Protein AF-A0A359KEI1-F1 (afdb_monomer_lite)

Secondary structure (DSSP, 8-state):
----S---HHHHHTTTTTPBEEEEEEEEE--S-TTHHHH--SS----EEEEEEEETTS-EEEEEEEEETTEEEEEETTT----TT--SEEEEE-S-GGGGTT-BEEEEEEEE-TT-TT----EEEEEETTEEEEEEE-BTTSSSBSSEEEEEESS--TTGGG-EEEEEE-----

Structure (mmCIF, N/CA/C/O backbone):
data_AF-A0A359KEI1-F1
#
_entry.id   AF-A0A359KEI1-F1
#
loop_
_atom_site.group_PDB
_atom_site.id
_atom_site.type_symbol
_atom_site.label_atom_id
_atom_site.label_alt_id
_atom_site.label_comp_id
_atom_site.label_asym_id
_atom_site.label_entity_id
_atom_site.label_seq_id
_atom_site.pdbx_PDB_ins_code
_atom_site.Cartn_x
_atom_site.Cartn_y
_atom_site.Cartn_z
_atom_site.occupancy
_atom_site.B_iso_or_equiv
_atom_site.auth_seq_id
_atom_site.auth_comp_id
_atom_site.auth_asym_id
_atom_site.auth_atom_id
_atom_site.pdbx_PDB_model_num
ATOM 1 N N . MET A 1 1 ? 28.651 -9.018 10.260 1.00 28.67 1 MET A N 1
ATOM 2 C CA . MET A 1 1 ? 28.115 -7.774 9.680 1.00 28.67 1 MET A CA 1
ATOM 3 C C . MET A 1 1 ? 27.041 -8.216 8.712 1.00 28.67 1 MET A C 1
ATOM 5 O O . MET A 1 1 ? 27.379 -8.732 7.661 1.00 28.67 1 MET A O 1
ATOM 9 N N . LEU A 1 2 ? 25.789 -8.202 9.156 1.00 33.31 2 LEU A N 1
ATOM 10 C CA . LEU A 1 2 ? 24.625 -8.620 8.381 1.00 33.31 2 LEU A CA 1
ATOM 11 C C . LEU A 1 2 ? 23.623 -7.481 8.505 1.00 33.31 2 LEU A C 1
ATOM 13 O O . LEU A 1 2 ? 23.079 -7.289 9.586 1.00 33.31 2 LEU A O 1
ATOM 17 N N . SER A 1 3 ? 23.471 -6.718 7.433 1.00 35.59 3 SER A N 1
ATOM 18 C CA . SER A 1 3 ? 22.252 -5.992 7.085 1.00 35.59 3 SER A CA 1
ATOM 19 C C . SER A 1 3 ? 22.520 -5.365 5.718 1.00 35.59 3 SER A C 1
ATOM 21 O O . SER A 1 3 ? 22.855 -4.184 5.619 1.00 35.59 3 SER A O 1
ATOM 23 N N . ASP A 1 4 ? 22.458 -6.183 4.663 1.00 44.03 4 ASP A N 1
ATOM 24 C CA . ASP A 1 4 ? 22.065 -5.643 3.358 1.00 44.03 4 ASP A CA 1
ATOM 25 C C . ASP A 1 4 ? 20.780 -4.849 3.600 1.00 44.03 4 ASP A C 1
ATOM 27 O O . ASP A 1 4 ? 19.900 -5.343 4.304 1.00 44.03 4 ASP A O 1
ATOM 31 N N . GLY A 1 5 ? 20.733 -3.602 3.131 1.00 54.00 5 GLY A N 1
ATOM 32 C CA . GLY A 1 5 ? 19.746 -2.575 3.481 1.00 54.00 5 GLY A CA 1
ATOM 33 C C . GLY A 1 5 ? 18.305 -2.863 3.050 1.00 54.00 5 GLY A C 1
ATOM 34 O O . GLY A 1 5 ? 17.695 -2.048 2.368 1.00 54.00 5 GLY A O 1
ATOM 35 N N . MET A 1 6 ? 17.754 -4.009 3.442 1.00 64.81 6 MET A 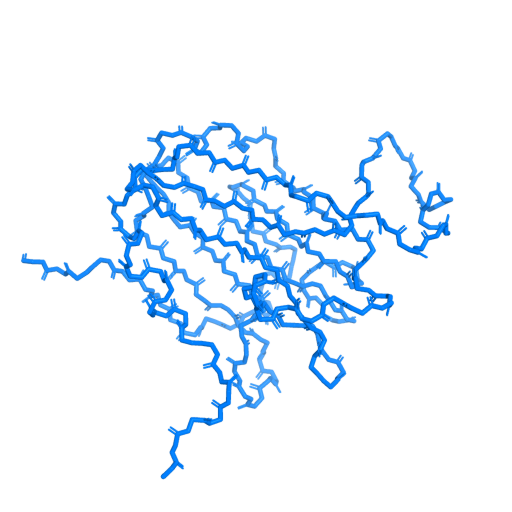N 1
ATOM 36 C CA . MET A 1 6 ? 16.334 -4.304 3.379 1.00 64.81 6 MET A CA 1
ATOM 37 C C . MET A 1 6 ? 15.636 -3.634 4.556 1.00 64.81 6 MET A C 1
ATOM 39 O O . MET A 1 6 ? 15.938 -3.907 5.717 1.00 64.81 6 MET A O 1
ATOM 43 N N . THR A 1 7 ? 14.674 -2.780 4.232 1.00 77.75 7 THR A N 1
ATOM 44 C CA . THR A 1 7 ? 13.710 -2.227 5.177 1.00 77.75 7 THR A CA 1
ATOM 45 C C . THR A 1 7 ? 13.032 -3.359 5.960 1.00 77.75 7 THR A C 1
ATOM 47 O O . THR A 1 7 ? 12.401 -4.237 5.364 1.00 77.75 7 THR A O 1
ATOM 50 N N . ASP A 1 8 ? 13.140 -3.344 7.292 1.00 86.88 8 ASP A N 1
ATOM 51 C CA . ASP A 1 8 ? 12.402 -4.276 8.148 1.00 86.88 8 ASP A CA 1
ATOM 52 C C . ASP A 1 8 ? 10.939 -3.824 8.258 1.00 86.88 8 ASP A C 1
ATOM 54 O O . ASP A 1 8 ? 10.534 -3.053 9.130 1.00 86.88 8 ASP A O 1
ATOM 58 N N . TRP A 1 9 ? 10.122 -4.325 7.335 1.00 88.69 9 TRP A N 1
ATOM 59 C CA . TRP A 1 9 ? 8.687 -4.059 7.306 1.00 88.69 9 TRP A CA 1
ATOM 60 C C . TRP A 1 9 ? 7.960 -4.552 8.557 1.00 88.69 9 TRP A C 1
ATOM 62 O O . TRP A 1 9 ? 6.949 -3.967 8.946 1.00 88.69 9 TRP A O 1
ATOM 72 N N . THR A 1 10 ? 8.470 -5.589 9.225 1.00 88.00 10 THR A N 1
ATOM 73 C CA . THR A 1 10 ? 7.871 -6.058 10.477 1.00 88.00 10 THR A CA 1
ATOM 74 C C . THR A 1 10 ? 8.061 -5.015 11.569 1.00 88.00 10 THR A C 1
ATOM 76 O O . THR A 1 10 ? 7.107 -4.705 12.281 1.00 88.00 10 THR A O 1
ATOM 79 N N . GLU A 1 11 ? 9.260 -4.442 11.688 1.00 89.19 11 GLU A N 1
ATOM 80 C CA . GLU A 1 11 ? 9.545 -3.379 12.657 1.00 89.19 11 GLU A CA 1
ATOM 81 C C . GLU A 1 11 ? 8.691 -2.127 12.404 1.00 89.19 11 GLU A C 1
ATOM 83 O O . GLU A 1 11 ? 8.153 -1.554 13.353 1.00 89.19 11 GLU A O 1
ATOM 88 N N . ILE A 1 12 ? 8.477 -1.761 11.134 1.00 88.50 12 ILE A N 1
ATOM 89 C CA . ILE A 1 12 ? 7.632 -0.620 10.740 1.00 88.50 12 ILE A CA 1
ATOM 90 C C . ILE A 1 12 ? 6.166 -0.821 11.137 1.00 88.50 12 ILE A C 1
ATOM 92 O O . ILE A 1 12 ? 5.538 0.100 11.664 1.00 88.50 12 ILE A O 1
ATOM 96 N N . TYR A 1 13 ? 5.595 -2.003 10.880 1.00 90.69 13 TYR A N 1
ATOM 97 C CA . TYR A 1 13 ? 4.164 -2.241 11.104 1.00 90.69 13 TYR A CA 1
ATOM 98 C C . TYR A 1 13 ? 3.818 -2.666 12.532 1.00 90.69 13 TYR A C 1
ATOM 100 O O . TYR A 1 13 ? 2.714 -2.383 13.000 1.00 90.69 13 TYR A O 1
ATOM 108 N N . ARG A 1 14 ? 4.746 -3.292 13.265 1.00 90.56 14 ARG A N 1
ATOM 109 C CA . ARG A 1 14 ? 4.524 -3.737 14.650 1.00 90.56 14 ARG A CA 1
ATOM 110 C C . ARG A 1 14 ? 3.896 -2.676 15.573 1.00 90.56 14 ARG A C 1
ATOM 112 O O . ARG A 1 14 ? 2.947 -3.035 16.270 1.00 90.56 14 ARG A O 1
ATOM 119 N N . PRO A 1 15 ? 4.348 -1.405 15.619 1.00 89.81 15 PRO A N 1
ATOM 120 C CA . PRO A 1 15 ? 3.766 -0.414 16.532 1.00 89.81 15 PRO A CA 1
ATOM 121 C C . PRO A 1 15 ? 2.317 -0.025 16.193 1.00 89.81 15 PRO A C 1
ATOM 123 O O . PRO A 1 15 ? 1.568 0.378 17.088 1.00 89.81 15 PRO A O 1
ATOM 126 N N . VAL A 1 16 ? 1.907 -0.168 14.929 1.00 90.50 16 VAL A N 1
ATOM 127 C CA . VAL A 1 16 ? 0.594 0.282 14.437 1.00 90.50 16 VAL A CA 1
ATOM 128 C C . VAL A 1 16 ? -0.423 -0.848 14.259 1.00 90.50 16 VAL A C 1
ATOM 130 O O . VAL A 1 16 ? -1.609 -0.583 14.063 1.00 90.50 16 VAL A O 1
ATOM 133 N N . LEU A 1 17 ? -0.000 -2.110 14.364 1.00 92.88 17 LEU A N 1
ATOM 134 C CA . LEU A 1 17 ? -0.912 -3.253 14.355 1.00 92.88 17 LEU A CA 1
ATOM 135 C C . LEU A 1 17 ? -1.859 -3.213 15.565 1.00 92.88 17 LEU A C 1
ATOM 137 O O . LEU A 1 17 ? -1.468 -2.939 16.702 1.00 92.88 17 LEU A O 1
ATOM 141 N N . GLY A 1 18 ? -3.142 -3.461 15.307 1.00 92.94 18 GLY A N 1
ATOM 142 C CA . GLY A 1 18 ? -4.220 -3.329 16.283 1.00 92.94 18 GLY A CA 1
ATOM 143 C C . GLY A 1 18 ? -4.600 -1.881 16.611 1.00 92.94 18 GLY A C 1
ATOM 144 O O . GLY A 1 18 ? -5.344 -1.659 17.569 1.00 92.94 18 GLY A O 1
ATOM 145 N N . LYS A 1 19 ? -4.100 -0.886 15.864 1.00 91.81 19 LYS A N 1
ATOM 146 C CA . LYS A 1 19 ? -4.467 0.526 16.042 1.00 91.81 19 LYS A CA 1
ATOM 147 C C . LYS A 1 19 ? -5.519 0.968 15.035 1.00 91.81 19 LYS A C 1
ATOM 149 O O . LYS A 1 19 ? -5.546 0.517 13.892 1.00 91.81 19 LYS A O 1
ATOM 154 N N . GLU A 1 20 ? -6.362 1.892 15.482 1.00 92.88 20 GLU A N 1
ATOM 155 C CA . GLU A 1 20 ? -7.364 2.547 14.648 1.00 92.88 20 GLU A CA 1
ATOM 156 C C . GLU A 1 20 ? -6.706 3.545 13.688 1.00 92.88 20 GLU A C 1
ATOM 158 O O . GLU A 1 20 ? -5.859 4.347 14.100 1.00 92.88 20 GLU A O 1
ATOM 163 N N . ILE A 1 21 ? -7.124 3.511 12.424 1.00 88.25 21 ILE A N 1
ATOM 164 C CA . ILE A 1 21 ? -6.764 4.484 11.395 1.00 88.25 21 ILE A CA 1
ATOM 165 C C . ILE A 1 21 ? -7.601 5.745 11.609 1.00 88.25 21 ILE A C 1
ATOM 167 O O . ILE A 1 21 ? -8.823 5.736 11.488 1.00 88.25 21 ILE A O 1
ATOM 171 N N . VAL A 1 22 ? -6.934 6.863 11.880 1.00 90.31 22 VAL A N 1
ATOM 172 C CA . VAL A 1 22 ? -7.571 8.160 12.180 1.00 90.31 22 VAL A CA 1
ATOM 173 C C . VAL A 1 22 ? -7.320 9.205 11.095 1.00 90.31 22 VAL A C 1
ATOM 175 O O . VAL A 1 22 ? -7.751 10.356 11.205 1.00 90.31 22 VAL A O 1
ATOM 178 N N . GLY A 1 23 ? -6.552 8.857 10.069 1.00 82.62 23 GLY A N 1
ATOM 179 C CA . GLY A 1 23 ? -6.316 9.717 8.923 1.00 82.62 23 GLY A CA 1
ATOM 180 C C . GLY A 1 23 ? -5.578 8.979 7.824 1.00 82.62 23 GLY A C 1
ATOM 181 O O . GLY A 1 23 ? -4.671 8.200 8.099 1.00 82.62 23 GLY A O 1
ATOM 182 N N . LEU A 1 24 ? -5.955 9.271 6.588 1.00 78.38 24 LEU A N 1
ATOM 183 C CA . LEU A 1 24 ? -5.258 8.824 5.398 1.00 78.38 24 LEU A CA 1
ATOM 184 C C . LEU A 1 24 ? -5.141 10.028 4.471 1.00 78.38 24 LEU A C 1
ATOM 186 O O . LEU A 1 24 ? -6.141 10.677 4.163 1.00 78.38 24 LEU A O 1
ATOM 190 N N . VAL A 1 25 ? -3.909 10.387 4.130 1.00 75.06 25 VAL A N 1
ATOM 191 C CA . VAL A 1 25 ? -3.605 11.589 3.356 1.00 75.06 25 VAL A CA 1
ATOM 192 C C . VAL A 1 25 ? -2.641 11.223 2.244 1.00 75.06 25 VAL A C 1
ATOM 194 O O . VAL A 1 25 ? -1.614 10.587 2.474 1.00 75.06 25 VAL A O 1
ATOM 197 N N . TRP A 1 26 ? -2.962 11.678 1.041 1.00 73.94 26 TRP A N 1
ATOM 198 C CA . TRP A 1 26 ? -2.039 11.667 -0.081 1.00 73.94 26 TRP A CA 1
ATOM 199 C C . TRP A 1 26 ? -1.179 12.914 0.001 1.00 73.94 26 TRP A C 1
ATOM 201 O O . TRP A 1 26 ? -1.718 14.019 0.084 1.00 73.94 26 TRP A O 1
ATOM 211 N N . MET A 1 27 ? 0.139 12.748 0.027 1.00 66.19 27 MET A N 1
ATOM 212 C CA . MET A 1 27 ? 1.055 13.879 0.120 1.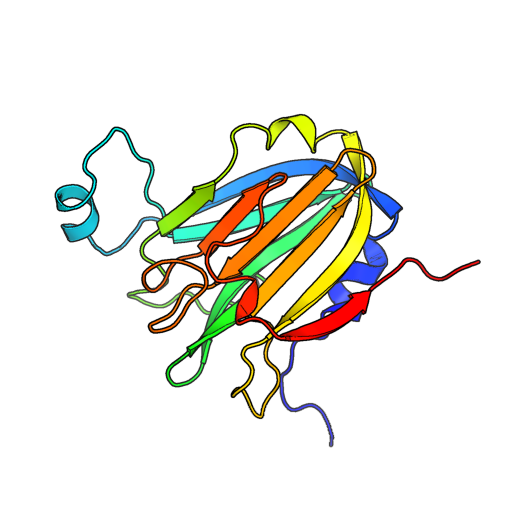00 66.19 27 MET A CA 1
ATOM 213 C C . MET A 1 27 ? 1.611 14.220 -1.263 1.00 66.19 27 MET A C 1
ATOM 215 O O . MET A 1 27 ? 2.619 13.627 -1.646 1.00 66.19 27 MET A O 1
ATOM 219 N N . PRO A 1 28 ? 0.979 15.144 -2.015 1.00 59.97 28 PRO A N 1
ATOM 220 C CA . PRO A 1 28 ? 1.462 15.536 -3.325 1.00 59.97 28 PRO A CA 1
ATOM 221 C C . PRO A 1 28 ? 2.786 16.291 -3.231 1.00 59.97 28 PRO A C 1
ATOM 223 O O . PRO A 1 28 ? 2.950 17.224 -2.444 1.00 59.97 28 PRO A O 1
ATOM 226 N N . ILE A 1 29 ? 3.695 15.918 -4.111 1.00 58.47 29 ILE A N 1
ATOM 227 C CA . ILE A 1 29 ? 4.880 16.642 -4.533 1.00 58.47 29 ILE A CA 1
ATOM 228 C C . ILE A 1 29 ? 4.635 17.029 -5.995 1.00 58.47 29 ILE A C 1
ATOM 230 O O . ILE A 1 29 ? 3.897 16.364 -6.726 1.00 58.47 29 ILE A O 1
ATOM 234 N N . THR A 1 30 ? 5.183 18.167 -6.407 1.00 53.62 30 THR A N 1
ATOM 235 C CA . THR A 1 30 ? 5.068 18.653 -7.782 1.00 53.62 30 THR A CA 1
ATOM 236 C C . THR A 1 30 ? 5.604 17.594 -8.749 1.00 53.62 30 THR A C 1
ATOM 238 O O . THR A 1 30 ? 6.793 17.296 -8.696 1.00 53.62 30 THR A O 1
ATOM 241 N N . ALA A 1 31 ? 4.743 17.061 -9.622 1.00 57.00 31 ALA A N 1
ATOM 242 C CA . ALA A 1 31 ? 5.161 16.184 -10.715 1.00 57.00 31 ALA A CA 1
ATOM 243 C C . ALA A 1 31 ? 6.117 16.942 -11.650 1.00 57.00 31 ALA A C 1
ATOM 245 O O . ALA A 1 31 ? 5.866 18.108 -11.982 1.00 57.00 31 ALA A O 1
ATOM 246 N N . ASP A 1 32 ? 7.211 16.309 -12.065 1.00 55.66 32 ASP A N 1
ATOM 247 C CA . ASP A 1 32 ? 8.232 16.912 -12.928 1.00 55.66 32 ASP A CA 1
ATOM 248 C C . ASP A 1 32 ? 8.116 16.502 -14.407 1.00 55.66 32 ASP A C 1
ATOM 250 O O . ASP A 1 32 ? 8.928 16.914 -15.240 1.00 55.66 32 ASP A O 1
ATOM 254 N N . THR A 1 33 ? 7.046 15.785 -14.748 1.00 57.97 33 THR A N 1
ATOM 255 C CA . THR A 1 33 ? 6.691 15.293 -16.085 1.00 57.97 33 THR A CA 1
ATOM 256 C C . THR A 1 33 ? 5.502 16.074 -16.673 1.00 57.97 33 THR A C 1
ATOM 258 O O . THR A 1 33 ? 4.344 15.654 -16.606 1.00 57.97 33 THR A O 1
ATOM 261 N N . PRO A 1 34 ? 5.738 17.247 -17.302 1.00 57.00 34 PRO A N 1
ATOM 262 C CA . PRO A 1 34 ? 4.674 18.077 -17.880 1.00 57.00 34 PRO A CA 1
ATOM 263 C C . PRO A 1 34 ? 3.889 17.387 -19.011 1.00 57.00 34 PRO A C 1
ATOM 265 O O . PRO A 1 34 ? 2.787 17.826 -19.343 1.00 57.00 34 PRO A O 1
ATOM 268 N N . GLN A 1 35 ? 4.428 16.319 -19.605 1.00 58.69 35 GLN A N 1
ATOM 269 C CA . GLN A 1 35 ? 3.779 15.518 -20.645 1.00 58.69 35 GLN A CA 1
ATOM 270 C C . GLN A 1 35 ? 2.583 14.712 -20.116 1.00 58.69 35 GLN A C 1
ATOM 272 O O . GLN A 1 35 ? 1.629 14.517 -20.872 1.00 58.69 35 GLN A O 1
ATOM 277 N N . LEU A 1 36 ? 2.552 14.360 -18.823 1.00 58.56 36 LEU A N 1
ATOM 278 C CA . LEU A 1 36 ? 1.421 13.653 -18.206 1.00 58.56 36 LEU A CA 1
ATOM 279 C C . LEU A 1 36 ? 0.105 14.403 -18.392 1.00 58.56 36 LEU A C 1
ATOM 281 O O . LEU A 1 36 ? -0.920 13.803 -18.699 1.00 58.56 36 LEU A O 1
ATOM 285 N N . ALA A 1 37 ? 0.130 15.735 -18.293 1.00 57.00 37 ALA A N 1
ATOM 286 C CA . ALA A 1 37 ? -1.060 16.560 -18.489 1.00 57.00 37 ALA A CA 1
ATOM 287 C C . ALA A 1 37 ? -1.708 16.367 -19.875 1.00 57.00 37 ALA A C 1
ATOM 289 O O . ALA A 1 37 ? -2.907 16.589 -20.019 1.00 57.00 37 ALA A O 1
ATOM 290 N N . SER A 1 38 ? -0.934 15.952 -20.885 1.00 54.53 38 SER A N 1
ATOM 291 C CA . SER A 1 38 ? -1.436 15.669 -22.236 1.00 54.53 38 SER A CA 1
ATOM 292 C C . SER A 1 38 ? -1.971 14.243 -22.424 1.00 54.53 38 SER A C 1
ATOM 294 O O . SER A 1 38 ? -2.697 13.993 -23.384 1.00 54.53 38 SER A O 1
ATOM 296 N N . GLU A 1 39 ? -1.656 13.328 -21.504 1.00 56.47 39 GLU A N 1
ATOM 297 C CA . GLU A 1 39 ? -2.051 11.912 -21.541 1.00 56.47 39 GLU A CA 1
ATOM 298 C C . GLU A 1 39 ? -3.315 11.628 -20.709 1.00 56.47 39 GLU A C 1
ATOM 300 O O . GLU A 1 39 ? -4.004 10.629 -20.926 1.00 56.47 39 GLU A O 1
ATOM 305 N N . LEU A 1 40 ? -3.671 12.530 -19.787 1.00 55.34 40 LEU A N 1
ATOM 306 C CA . LEU A 1 40 ? -4.863 12.416 -18.947 1.00 55.34 40 LEU A CA 1
ATOM 307 C C . LEU A 1 40 ? -6.143 12.650 -19.770 1.00 55.34 40 LEU A C 1
ATOM 309 O O . LEU A 1 40 ? -6.471 13.771 -20.155 1.00 55.34 40 LEU A O 1
ATOM 313 N N . GLN A 1 41 ? -6.903 11.581 -20.021 1.00 50.00 41 GLN A N 1
ATOM 314 C CA . GLN A 1 41 ? -8.134 11.629 -20.829 1.00 50.00 41 GLN A CA 1
ATOM 315 C C . GLN A 1 41 ? -9.401 12.033 -20.043 1.00 50.00 41 GLN A C 1
ATOM 317 O O . GLN A 1 41 ? -10.494 12.068 -20.609 1.00 50.00 41 GLN A O 1
ATOM 322 N N . MET A 1 42 ? -9.285 12.340 -18.746 1.00 45.91 42 MET A N 1
ATOM 323 C CA . MET A 1 42 ? -10.399 12.735 -17.872 1.00 45.91 42 MET A CA 1
ATOM 324 C C . MET A 1 42 ? -9.940 13.692 -16.762 1.00 45.91 42 MET A C 1
ATOM 326 O O . MET A 1 42 ? -8.753 13.989 -16.647 1.00 45.91 42 MET A O 1
ATOM 330 N N . ALA A 1 43 ? -10.884 14.221 -15.972 1.00 40.56 43 ALA A N 1
ATOM 331 C CA . ALA A 1 43 ? -10.568 15.039 -14.803 1.00 40.56 43 ALA A CA 1
ATOM 332 C C . ALA A 1 43 ? -9.802 14.188 -13.776 1.00 40.56 43 ALA A C 1
ATOM 334 O O . ALA A 1 43 ? -10.402 13.428 -13.021 1.00 40.56 43 ALA A O 1
ATOM 335 N N . SER A 1 44 ? -8.480 14.317 -13.790 1.00 49.25 44 SER A N 1
ATOM 336 C CA . SER A 1 44 ? -7.552 13.496 -13.017 1.00 49.25 44 SER A CA 1
ATOM 337 C C . SER A 1 44 ? -6.649 14.374 -12.155 1.00 49.25 44 SER A C 1
ATOM 339 O O . SER A 1 44 ? -6.331 15.506 -12.521 1.00 49.25 44 SER A O 1
ATOM 341 N N . TYR A 1 45 ? -6.206 13.836 -11.020 1.00 47.75 45 TYR A N 1
ATOM 342 C CA . TYR A 1 45 ? -5.158 14.430 -10.195 1.00 47.75 45 TYR A CA 1
ATOM 343 C C . TYR A 1 45 ? -3.874 13.618 -10.395 1.00 47.75 45 TYR A C 1
ATOM 345 O O . TYR A 1 45 ? -3.897 12.406 -10.217 1.00 47.75 45 TYR A O 1
ATOM 353 N N . SER A 1 46 ? -2.779 14.279 -10.782 1.00 52.78 46 SER A N 1
ATOM 354 C CA . SER A 1 46 ? -1.451 13.669 -10.933 1.00 52.78 46 SER A CA 1
ATOM 355 C C . SER A 1 46 ? -0.484 14.382 -10.007 1.00 52.78 46 SER A C 1
ATOM 357 O O . SER A 1 46 ? -0.366 15.608 -10.056 1.00 52.78 46 SER A O 1
ATOM 359 N N . PHE A 1 47 ? 0.164 13.623 -9.139 1.00 57.09 47 PHE A N 1
ATOM 360 C CA . PHE A 1 47 ? 1.200 14.107 -8.245 1.00 57.09 47 PHE A CA 1
ATOM 361 C C . PHE A 1 47 ? 2.098 12.933 -7.871 1.00 57.09 47 PHE A C 1
ATOM 363 O O . PHE A 1 47 ? 1.599 11.841 -7.597 1.00 57.09 47 PHE A O 1
ATOM 370 N N . SER A 1 48 ? 3.404 13.166 -7.826 1.00 60.84 48 SER A N 1
ATOM 371 C CA . SER A 1 48 ? 4.332 12.280 -7.127 1.00 60.84 48 SER A CA 1
ATOM 372 C C . SER A 1 48 ? 4.000 12.371 -5.641 1.00 60.84 48 SER A C 1
ATOM 374 O O . SER A 1 48 ? 3.655 13.450 -5.166 1.00 60.84 48 SER A O 1
ATOM 376 N N . GLY A 1 49 ? 4.055 11.302 -4.860 1.00 66.56 49 GLY A N 1
ATOM 377 C CA . GLY A 1 49 ? 3.742 11.474 -3.444 1.00 66.56 49 GLY A CA 1
ATOM 378 C C . GLY A 1 49 ? 3.633 10.211 -2.635 1.00 66.56 49 GLY A C 1
ATOM 379 O O . GLY A 1 49 ? 3.434 9.139 -3.173 1.00 66.56 49 GLY A O 1
ATOM 380 N N . ALA A 1 50 ? 3.720 10.347 -1.323 1.00 72.06 50 ALA A N 1
ATOM 381 C CA . ALA A 1 50 ? 3.644 9.216 -0.418 1.00 72.06 50 ALA A CA 1
ATOM 382 C C . ALA A 1 50 ? 2.217 9.019 0.132 1.00 72.06 50 ALA A C 1
ATOM 384 O O . ALA A 1 50 ? 1.442 9.975 0.276 1.00 72.06 50 ALA A O 1
ATOM 385 N N . ALA A 1 51 ? 1.880 7.775 0.465 1.00 78.81 51 ALA A N 1
ATOM 386 C CA . ALA A 1 51 ? 0.682 7.413 1.205 1.00 78.81 51 ALA A CA 1
ATOM 387 C C . ALA A 1 51 ? 0.945 7.559 2.709 1.00 78.81 51 ALA A C 1
ATOM 389 O O . ALA A 1 51 ? 1.671 6.764 3.311 1.00 78.81 51 ALA A O 1
ATOM 390 N N . PHE A 1 52 ? 0.343 8.575 3.327 1.00 82.19 52 PHE A N 1
ATOM 391 C CA . PHE A 1 52 ? 0.470 8.829 4.756 1.00 82.19 52 PHE A CA 1
ATOM 392 C C . PHE A 1 52 ? -0.732 8.256 5.509 1.00 82.19 52 PHE A C 1
ATOM 394 O O . PHE A 1 52 ? -1.855 8.750 5.379 1.00 82.19 52 PHE A O 1
ATOM 401 N N . VAL A 1 53 ? -0.493 7.235 6.331 1.00 82.38 53 VAL A N 1
ATOM 402 C CA . VAL A 1 53 ? -1.510 6.576 7.159 1.00 82.38 53 VAL A CA 1
ATOM 403 C C . VAL A 1 53 ? -1.244 6.901 8.623 1.00 82.38 53 VAL A C 1
ATOM 405 O O . VAL A 1 53 ? -0.203 6.540 9.166 1.00 82.38 53 VAL A O 1
ATOM 408 N N . ARG A 1 54 ? -2.187 7.589 9.270 1.00 90.06 54 ARG A N 1
ATOM 409 C CA . ARG A 1 54 ? -2.100 8.025 10.668 1.00 90.06 54 ARG A CA 1
ATOM 410 C C . ARG A 1 54 ? -2.946 7.140 11.568 1.00 90.06 54 ARG A C 1
ATOM 412 O O . ARG A 1 54 ? -4.123 6.905 11.284 1.00 90.06 54 ARG A O 1
ATOM 419 N N . PHE A 1 55 ? -2.384 6.768 12.710 1.00 87.56 55 PHE A N 1
ATOM 420 C CA . PHE A 1 55 ? -3.022 5.911 13.701 1.00 87.56 55 PHE A CA 1
ATOM 421 C C . PHE A 1 55 ? -3.331 6.667 14.998 1.00 87.56 55 PHE A C 1
ATOM 423 O O . PHE A 1 55 ? -2.722 7.693 15.316 1.00 87.56 55 PHE A O 1
ATOM 430 N N . ALA A 1 56 ? -4.305 6.171 15.765 1.00 83.06 56 ALA A N 1
ATOM 431 C CA . ALA A 1 56 ? -4.741 6.796 17.019 1.00 83.06 56 ALA A CA 1
ATOM 432 C C . ALA A 1 56 ? -3.621 6.921 18.074 1.00 83.06 56 ALA A C 1
ATOM 434 O O . ALA A 1 56 ? -3.707 7.768 18.962 1.00 83.06 56 ALA A O 1
ATOM 435 N N . SER A 1 57 ? -2.551 6.124 17.965 1.00 77.44 57 SER A N 1
ATOM 436 C CA . SER A 1 57 ? -1.360 6.203 18.824 1.00 77.44 57 SER A CA 1
ATOM 437 C C . SER A 1 57 ? -0.477 7.432 18.573 1.00 77.44 57 SER A C 1
ATOM 439 O O . SER A 1 57 ? 0.500 7.609 19.288 1.00 77.44 57 SER A O 1
ATOM 441 N N . GLN A 1 58 ? -0.836 8.294 17.613 1.00 67.62 58 GLN A N 1
ATOM 442 C CA . GLN A 1 58 ? -0.000 9.363 17.041 1.00 67.62 58 GLN A CA 1
ATOM 443 C C . GLN A 1 58 ? 1.138 8.867 16.140 1.00 67.62 58 GLN A C 1
ATOM 445 O O . GLN A 1 58 ? 1.827 9.692 15.541 1.00 67.62 58 GLN A O 1
ATOM 450 N N . ASP A 1 59 ? 1.279 7.554 15.969 1.00 80.00 59 ASP A N 1
ATOM 451 C CA . ASP A 1 59 ? 2.173 6.984 14.970 1.00 80.00 59 ASP A CA 1
ATOM 452 C C . ASP A 1 59 ? 1.600 7.180 13.564 1.00 80.00 59 ASP A C 1
ATOM 454 O O . ASP A 1 59 ? 0.381 7.253 13.354 1.00 80.00 59 ASP A O 1
ATOM 458 N N . ALA A 1 60 ? 2.492 7.246 12.585 1.00 83.38 60 ALA A N 1
ATOM 459 C CA . ALA A 1 60 ? 2.120 7.264 11.187 1.00 83.38 60 ALA A CA 1
ATOM 460 C C . ALA A 1 60 ? 3.112 6.457 10.361 1.00 83.38 60 ALA A C 1
ATOM 462 O O . ALA A 1 60 ? 4.314 6.474 10.626 1.00 83.38 60 ALA A O 1
ATOM 463 N N . ILE A 1 61 ? 2.594 5.792 9.336 1.00 83.62 61 ILE A N 1
ATOM 464 C CA . ILE A 1 61 ? 3.409 5.171 8.302 1.00 83.62 61 ILE A CA 1
ATOM 465 C C . ILE A 1 61 ? 3.301 6.035 7.060 1.00 83.62 61 ILE A C 1
ATOM 467 O O . ILE A 1 61 ? 2.207 6.410 6.639 1.00 83.62 61 ILE A O 1
ATOM 471 N N . ASN A 1 62 ? 4.456 6.352 6.492 1.00 84.12 62 ASN A N 1
ATOM 472 C CA . ASN A 1 62 ? 4.561 7.135 5.281 1.00 84.12 62 ASN A CA 1
ATOM 473 C C . ASN A 1 62 ? 5.176 6.266 4.185 1.00 84.12 62 ASN A C 1
ATOM 475 O O . ASN A 1 62 ? 6.395 6.104 4.139 1.00 84.12 62 ASN A O 1
ATOM 479 N N . LEU A 1 63 ? 4.321 5.649 3.372 1.00 81.88 63 LEU A N 1
ATOM 480 C CA . LEU A 1 63 ? 4.726 4.712 2.329 1.00 81.88 63 LEU A CA 1
ATOM 481 C C . LEU A 1 63 ? 5.006 5.461 1.035 1.00 81.88 63 LEU A C 1
ATOM 483 O O . LEU A 1 63 ? 4.163 6.199 0.535 1.00 81.88 63 LEU A O 1
ATOM 487 N N . SER A 1 64 ? 6.187 5.233 0.492 1.00 80.00 64 SER A N 1
ATOM 488 C CA . SER A 1 64 ? 6.659 5.756 -0.780 1.00 80.00 64 SER A CA 1
ATOM 489 C C . SER A 1 64 ? 7.340 4.613 -1.533 1.00 80.00 64 SER A C 1
ATOM 491 O O . SER A 1 64 ? 7.118 3.438 -1.246 1.00 80.00 64 SER A O 1
ATOM 493 N N . TRP A 1 65 ? 8.200 4.936 -2.479 1.00 79.06 65 TRP A N 1
ATOM 494 C CA . TRP A 1 65 ? 9.012 3.996 -3.235 1.00 79.06 65 TRP A CA 1
ATOM 495 C C . TRP A 1 65 ? 10.349 4.649 -3.559 1.00 79.06 65 TRP A C 1
ATOM 497 O O . TRP A 1 65 ? 10.562 5.845 -3.346 1.00 79.06 65 TRP A O 1
ATOM 507 N N . GLN A 1 66 ? 11.241 3.845 -4.107 1.00 77.38 66 GLN A N 1
ATOM 508 C CA . GLN A 1 66 ? 12.499 4.290 -4.678 1.00 77.38 66 GLN A CA 1
ATOM 509 C C . GLN A 1 66 ? 12.844 3.413 -5.876 1.00 77.38 66 GLN A C 1
ATOM 511 O O . GLN A 1 66 ? 12.428 2.252 -5.941 1.00 77.38 66 GLN A O 1
ATOM 516 N N . GLN A 1 67 ? 13.620 3.958 -6.808 1.00 77.25 67 GLN A N 1
ATOM 517 C CA . GLN A 1 67 ? 14.232 3.145 -7.847 1.00 77.25 67 GLN A CA 1
ATOM 518 C C . GLN A 1 67 ? 15.486 2.467 -7.286 1.00 77.25 67 GLN A C 1
ATOM 520 O O . GLN A 1 67 ? 16.415 3.138 -6.836 1.00 77.25 67 GLN A O 1
ATOM 525 N N . VAL A 1 68 ? 15.522 1.140 -7.337 1.00 77.75 68 VAL A N 1
ATOM 526 C CA . VAL A 1 68 ? 16.712 0.334 -7.062 1.00 77.75 68 VAL A CA 1
ATOM 527 C C . VAL A 1 68 ? 17.037 -0.432 -8.332 1.00 77.75 68 VAL A C 1
ATOM 529 O O . VAL A 1 68 ? 16.265 -1.285 -8.763 1.00 77.75 68 VAL A O 1
ATOM 532 N N . GLU A 1 69 ? 18.186 -0.112 -8.927 1.00 79.56 69 GLU A N 1
ATOM 533 C CA . GLU A 1 69 ? 18.622 -0.681 -10.207 1.00 79.56 69 GLU A CA 1
ATOM 534 C C . GLU A 1 69 ? 17.597 -0.378 -11.319 1.00 79.56 69 GLU A C 1
ATOM 536 O O . GLU A 1 69 ? 17.365 0.787 -11.652 1.00 79.56 69 GLU A O 1
ATOM 541 N N . ASP A 1 70 ? 16.988 -1.401 -11.908 1.00 75.25 70 ASP A N 1
ATOM 542 C CA . ASP A 1 70 ? 15.989 -1.303 -12.971 1.00 75.25 70 ASP A CA 1
ATOM 543 C C . ASP A 1 70 ? 14.541 -1.415 -12.463 1.00 75.25 70 ASP A C 1
ATOM 545 O O . ASP A 1 70 ? 13.615 -1.481 -13.272 1.00 75.25 70 ASP A O 1
ATOM 549 N N . ARG A 1 71 ? 14.330 -1.421 -11.139 1.00 76.25 71 ARG A N 1
ATOM 550 C CA . ARG A 1 71 ? 13.022 -1.667 -10.514 1.00 76.25 71 ARG A CA 1
ATOM 551 C C . ARG A 1 71 ? 12.624 -0.568 -9.545 1.00 76.25 71 ARG A C 1
ATOM 553 O O . ARG A 1 71 ? 13.467 0.041 -8.892 1.00 76.25 71 ARG A O 1
ATOM 560 N N . PHE A 1 72 ? 11.320 -0.385 -9.388 1.00 80.12 72 PHE A N 1
ATOM 561 C CA . PHE A 1 72 ? 10.754 0.383 -8.287 1.00 80.12 72 PHE A CA 1
ATOM 562 C C . PHE A 1 72 ? 10.338 -0.561 -7.166 1.00 80.12 72 PHE A C 1
ATOM 564 O O . PHE A 1 72 ? 9.770 -1.625 -7.411 1.00 80.12 72 PHE A O 1
ATOM 571 N N . VAL A 1 73 ? 10.656 -0.176 -5.935 1.00 84.00 73 VAL A N 1
ATOM 572 C CA . VAL A 1 73 ? 10.338 -0.941 -4.726 1.00 84.00 73 VAL A CA 1
ATOM 573 C C . VAL A 1 73 ? 9.734 -0.017 -3.689 1.00 84.00 73 VAL A C 1
ATOM 575 O O . VAL A 1 73 ? 10.078 1.165 -3.635 1.00 84.00 73 VAL A O 1
ATOM 578 N N . LEU A 1 74 ? 8.860 -0.553 -2.843 1.00 85.38 74 LEU A N 1
ATOM 579 C CA . LEU A 1 74 ? 8.260 0.193 -1.750 1.00 85.38 74 LEU A CA 1
ATOM 580 C C . LEU A 1 74 ? 9.351 0.609 -0.752 1.00 85.38 74 LEU A C 1
ATOM 582 O O . LEU A 1 74 ? 10.294 -0.134 -0.472 1.00 85.38 74 LEU A O 1
ATOM 586 N N . ALA A 1 75 ? 9.212 1.808 -0.206 1.00 83.75 75 ALA A N 1
ATOM 587 C CA . ALA A 1 75 ? 10.113 2.395 0.773 1.00 83.75 75 ALA A CA 1
ATOM 588 C C . ALA A 1 75 ? 9.312 3.224 1.781 1.00 83.75 75 ALA A C 1
ATOM 590 O O . ALA A 1 75 ? 8.139 3.533 1.563 1.00 83.75 75 ALA A O 1
ATOM 591 N N . THR A 1 76 ? 9.936 3.626 2.886 1.00 81.50 76 THR A N 1
ATOM 592 C CA . THR A 1 76 ? 9.382 4.723 3.687 1.00 81.50 76 THR A CA 1
ATOM 593 C C . THR A 1 76 ? 9.739 6.058 3.039 1.00 81.50 76 THR A C 1
ATOM 595 O O . THR A 1 76 ? 10.724 6.160 2.311 1.00 81.50 76 THR A O 1
ATOM 598 N N . ALA A 1 77 ? 8.974 7.117 3.295 1.00 70.62 77 ALA A N 1
ATOM 599 C CA . ALA A 1 77 ? 9.311 8.441 2.767 1.00 70.62 77 ALA A CA 1
ATOM 600 C C . ALA A 1 77 ? 10.641 9.002 3.303 1.00 70.62 77 ALA A C 1
ATOM 602 O O . ALA A 1 77 ? 11.213 9.889 2.678 1.00 70.62 77 ALA A O 1
ATOM 603 N N . GLN A 1 78 ? 11.110 8.522 4.459 1.00 68.31 78 GLN A N 1
ATOM 604 C CA . GLN A 1 78 ? 12.417 8.862 5.020 1.00 68.31 78 GLN A CA 1
ATOM 605 C C . GLN A 1 78 ? 13.556 8.197 4.240 1.00 68.31 78 GLN A C 1
ATOM 607 O O . GLN A 1 78 ? 14.614 8.803 4.080 1.00 68.31 78 GLN A O 1
ATOM 612 N N . ASP A 1 79 ? 13.318 6.980 3.749 1.00 65.38 79 ASP A N 1
ATOM 613 C CA . ASP A 1 79 ? 14.275 6.216 2.945 1.00 65.38 79 ASP A CA 1
ATOM 614 C C . ASP A 1 79 ? 14.214 6.597 1.458 1.00 65.38 79 ASP A C 1
ATOM 616 O O . ASP A 1 79 ? 15.181 6.408 0.723 1.00 65.38 79 ASP A O 1
ATOM 620 N N . ALA A 1 80 ? 13.087 7.153 1.005 1.00 60.31 80 ALA A N 1
ATOM 621 C CA . ALA A 1 80 ? 12.910 7.613 -0.362 1.00 60.31 80 ALA A CA 1
ATOM 622 C C . ALA A 1 80 ? 13.783 8.851 -0.636 1.00 60.31 80 ALA A C 1
ATOM 624 O O . ALA A 1 80 ? 13.476 9.975 -0.230 1.00 60.31 80 ALA A O 1
ATOM 625 N N . ALA A 1 81 ? 14.885 8.650 -1.358 1.00 60.00 81 ALA A N 1
ATOM 626 C CA . ALA A 1 81 ? 15.700 9.732 -1.893 1.00 60.00 81 ALA A CA 1
ATOM 627 C C . ALA A 1 81 ? 15.022 10.320 -3.140 1.00 60.00 81 ALA A C 1
ATOM 629 O O . ALA A 1 81 ? 15.285 9.889 -4.259 1.00 60.00 81 ALA A O 1
ATOM 630 N N . TRP A 1 82 ? 14.137 11.300 -2.946 1.00 61.16 82 TRP A N 1
ATOM 631 C CA . TRP A 1 82 ? 13.493 12.017 -4.049 1.00 61.16 82 TRP A CA 1
ATOM 632 C C . TRP A 1 82 ? 14.552 12.675 -4.949 1.00 61.16 82 TRP A C 1
ATOM 634 O O . TRP A 1 82 ? 15.266 13.592 -4.538 1.00 61.16 82 TRP A O 1
ATOM 644 N N . VAL A 1 83 ? 14.652 12.189 -6.180 1.00 53.84 83 VAL A N 1
ATOM 645 C CA . VAL A 1 83 ? 15.488 12.712 -7.268 1.00 53.84 83 VAL A CA 1
ATOM 646 C C . VAL A 1 83 ? 14.612 13.300 -8.380 1.00 53.84 83 VAL A C 1
ATOM 648 O O . VAL A 1 83 ? 13.397 13.112 -8.386 1.00 53.84 83 VAL A O 1
ATOM 651 N N . ALA A 1 84 ? 15.209 14.012 -9.338 1.00 46.03 84 ALA A N 1
ATOM 652 C CA . ALA A 1 84 ? 14.504 14.328 -10.583 1.00 46.03 84 ALA A CA 1
ATOM 653 C C . ALA A 1 84 ? 14.035 13.014 -11.243 1.00 46.03 84 ALA A C 1
ATOM 655 O O . ALA A 1 84 ? 14.831 12.079 -11.332 1.00 46.03 84 ALA A O 1
ATOM 656 N N . HIS A 1 85 ? 12.774 12.965 -11.671 1.00 49.81 85 HIS A N 1
ATOM 657 C CA . HIS A 1 85 ? 12.017 11.818 -12.188 1.00 49.81 85 HIS A CA 1
ATOM 658 C C . HIS A 1 85 ? 11.571 10.804 -11.121 1.00 49.81 85 HIS A C 1
ATOM 660 O O . HIS A 1 85 ? 11.585 9.598 -11.346 1.00 49.81 85 HIS A O 1
ATOM 666 N N . SER A 1 86 ? 11.215 11.278 -9.921 1.00 56.69 86 SER A N 1
ATOM 667 C CA . SER A 1 86 ? 10.638 10.423 -8.868 1.00 56.69 86 SER A CA 1
ATOM 668 C C . SER A 1 86 ? 9.107 10.401 -8.958 1.00 56.69 86 SER A C 1
ATOM 670 O O . SER A 1 86 ? 8.476 11.330 -8.467 1.00 56.69 86 SER A O 1
ATOM 672 N N . LEU A 1 87 ? 8.556 9.319 -9.524 1.00 58.47 87 LEU A N 1
ATOM 673 C CA . LEU A 1 87 ? 7.175 9.088 -10.004 1.00 58.47 87 LEU A CA 1
ATOM 674 C C . LEU A 1 87 ? 6.492 10.198 -10.767 1.00 58.47 87 LEU A C 1
ATOM 676 O O . LEU A 1 87 ? 6.451 11.365 -10.377 1.00 58.47 87 LEU A O 1
ATOM 680 N N . ASP A 1 88 ? 5.665 9.700 -11.663 1.00 61.41 88 ASP A N 1
ATOM 681 C CA . ASP A 1 88 ? 4.709 10.448 -12.432 1.00 61.41 88 ASP A CA 1
ATOM 682 C C . ASP A 1 88 ? 3.349 10.635 -11.716 1.00 61.41 88 ASP A C 1
ATOM 684 O O . ASP A 1 88 ? 2.798 11.750 -11.708 1.00 61.41 88 ASP A O 1
ATOM 688 N N . ARG A 1 89 ? 2.789 9.598 -11.060 1.00 67.19 89 ARG A N 1
ATOM 689 C CA . ARG A 1 89 ? 1.452 9.689 -10.417 1.00 67.19 89 ARG A CA 1
ATOM 690 C C . ARG A 1 89 ? 1.202 8.718 -9.252 1.00 67.19 89 ARG A C 1
ATOM 692 O O . ARG A 1 89 ? 1.784 7.642 -9.150 1.00 67.19 89 ARG A O 1
ATOM 699 N N . ILE A 1 90 ? 0.228 9.075 -8.403 1.00 73.00 90 ILE A N 1
ATOM 700 C CA . ILE A 1 90 ? -0.523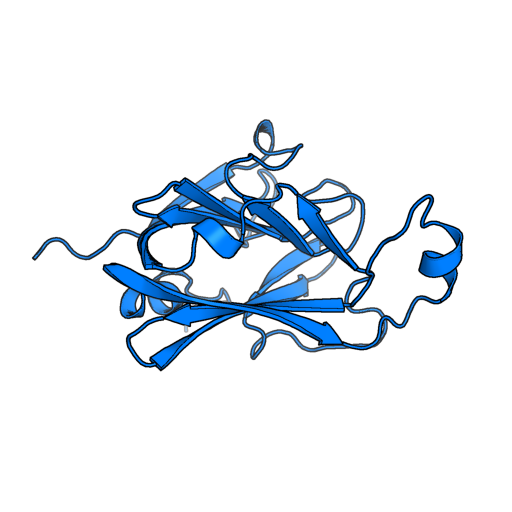 8.111 -7.585 1.00 73.00 90 ILE A CA 1
ATOM 701 C C . ILE A 1 90 ? -1.770 7.670 -8.362 1.00 73.00 90 ILE A C 1
ATOM 703 O O . ILE A 1 90 ? -2.642 8.489 -8.660 1.00 73.00 90 ILE A O 1
ATOM 707 N N . GLN A 1 91 ? -1.886 6.377 -8.658 1.00 74.00 91 GLN A N 1
ATOM 708 C CA . GLN A 1 91 ? -3.077 5.782 -9.262 1.00 74.00 91 GLN A CA 1
ATOM 709 C C . GLN A 1 91 ? -4.006 5.237 -8.177 1.00 74.00 91 GLN A C 1
ATOM 711 O O . GLN A 1 91 ? -3.712 4.215 -7.562 1.00 74.00 91 GLN A O 1
ATOM 716 N N . ALA A 1 92 ? -5.141 5.900 -7.955 1.00 75.19 92 ALA A N 1
ATOM 717 C CA . ALA A 1 92 ? -6.146 5.440 -7.003 1.00 75.19 92 ALA A CA 1
ATOM 718 C C . ALA A 1 92 ? -7.229 4.586 -7.677 1.00 75.19 92 ALA A C 1
ATOM 720 O O . ALA A 1 92 ? -7.802 4.980 -8.694 1.00 75.19 92 ALA A O 1
ATOM 721 N N . ALA A 1 93 ? -7.549 3.448 -7.067 1.00 74.06 93 ALA A N 1
ATOM 722 C CA . ALA A 1 93 ? -8.677 2.593 -7.408 1.00 74.06 93 ALA A CA 1
ATOM 723 C C . ALA A 1 93 ? -9.602 2.402 -6.193 1.00 74.06 93 ALA A C 1
ATOM 725 O O . ALA A 1 93 ? -9.151 2.264 -5.056 1.00 74.06 93 ALA A O 1
ATOM 726 N N . GLY A 1 94 ? -10.913 2.370 -6.439 1.00 68.06 94 GLY A N 1
ATOM 727 C CA . GLY A 1 94 ? -11.928 2.279 -5.387 1.00 68.06 94 GLY A CA 1
ATOM 728 C C . GLY A 1 94 ? -12.252 3.632 -4.735 1.00 68.06 94 GLY A C 1
ATOM 729 O O . GLY A 1 94 ? -11.370 4.432 -4.428 1.00 68.06 94 GLY A O 1
ATOM 730 N N . ASP A 1 95 ? -13.542 3.879 -4.496 1.00 65.38 95 ASP A N 1
ATOM 731 C CA . ASP A 1 95 ? -14.064 5.181 -4.036 1.00 65.38 95 ASP A CA 1
ATOM 732 C C . ASP A 1 95 ? -14.264 5.265 -2.505 1.00 65.38 95 ASP A C 1
ATOM 734 O O . ASP A 1 95 ? -14.807 6.242 -1.988 1.00 65.38 95 ASP A O 1
ATOM 738 N N . LEU A 1 96 ? -13.842 4.241 -1.750 1.00 73.31 96 LEU A N 1
ATOM 739 C CA . LEU A 1 96 ? -14.209 4.052 -0.336 1.00 73.31 96 LEU A CA 1
ATOM 740 C C . LEU A 1 96 ? -13.082 4.326 0.671 1.00 73.31 96 LEU A C 1
ATOM 742 O O . LEU A 1 96 ? -13.183 3.919 1.825 1.00 73.31 96 LEU A O 1
ATOM 746 N N . TRP A 1 97 ? -12.047 5.084 0.297 1.00 78.44 97 TRP A N 1
ATOM 747 C CA . TRP A 1 97 ? -10.940 5.454 1.198 1.00 78.44 97 TRP A CA 1
ATOM 748 C C . TRP A 1 97 ? -11.396 6.078 2.522 1.00 78.44 97 TRP A C 1
ATOM 750 O O . TRP A 1 97 ? -10.818 5.807 3.572 1.00 78.44 97 TRP A O 1
ATOM 760 N N . ILE A 1 98 ? -12.471 6.872 2.502 1.00 80.00 98 ILE A N 1
ATOM 761 C CA . ILE A 1 98 ? -13.045 7.452 3.723 1.00 80.00 98 ILE A CA 1
ATOM 762 C C . ILE A 1 98 ? -13.627 6.393 4.674 1.00 80.00 98 ILE A C 1
ATOM 764 O O . ILE A 1 98 ? -13.636 6.604 5.884 1.00 80.00 98 ILE A O 1
ATOM 768 N N . GLY A 1 99 ? -14.069 5.246 4.150 1.00 81.06 99 GLY A N 1
ATOM 769 C CA . GLY A 1 99 ? -14.607 4.125 4.927 1.00 81.06 99 GLY A CA 1
ATOM 770 C C . GLY A 1 99 ? -13.556 3.376 5.750 1.00 81.06 99 GLY A C 1
ATOM 771 O O . GLY A 1 99 ? -13.911 2.653 6.680 1.00 81.06 99 GLY A O 1
ATOM 772 N N . LEU A 1 100 ? -12.268 3.588 5.460 1.00 85.75 100 LEU A N 1
ATOM 773 C CA . LEU A 1 100 ? -11.160 3.043 6.246 1.00 85.75 100 LEU A CA 1
ATOM 774 C C . LEU A 1 100 ? -10.925 3.823 7.546 1.00 85.75 100 LEU A C 1
ATOM 776 O O . LEU A 1 100 ? -10.327 3.293 8.482 1.00 85.75 100 LEU A O 1
ATOM 780 N N . ILE A 1 101 ? -11.383 5.074 7.637 1.00 88.88 101 ILE A N 1
ATOM 781 C CA . ILE A 1 101 ? -11.246 5.866 8.862 1.00 88.88 101 ILE A CA 1
ATOM 782 C C . ILE A 1 101 ? -12.125 5.261 9.961 1.00 88.88 101 ILE A C 1
ATOM 784 O O . ILE A 1 101 ? -13.301 4.974 9.749 1.00 88.88 101 ILE A O 1
ATOM 788 N N . GLY A 1 102 ? -11.548 5.068 11.146 1.00 89.56 102 GLY A N 1
ATOM 789 C CA . GLY A 1 102 ? -12.182 4.370 12.264 1.00 89.56 102 GLY A CA 1
ATOM 790 C C . GLY A 1 102 ? -12.049 2.845 12.202 1.00 89.56 102 GLY A C 1
ATOM 791 O O . GLY A 1 102 ? -12.519 2.161 13.108 1.00 89.56 102 GLY A O 1
ATOM 792 N N . SER A 1 103 ? -11.421 2.289 11.160 1.00 92.56 103 SER A N 1
ATOM 793 C CA . SER A 1 103 ? -11.101 0.860 11.104 1.00 92.56 103 SER A CA 1
ATOM 794 C C . SER A 1 103 ? -9.799 0.556 11.845 1.00 92.56 103 SER A C 1
ATOM 796 O O . SER A 1 103 ? -8.882 1.378 11.884 1.00 92.56 103 SER A O 1
ATOM 798 N N . THR A 1 104 ? -9.701 -0.636 12.430 1.00 94.81 104 THR A N 1
ATOM 799 C CA . THR A 1 104 ? -8.468 -1.099 13.081 1.00 94.81 104 THR A CA 1
ATOM 800 C C . THR A 1 104 ? -7.632 -1.896 12.094 1.00 94.81 104 THR A C 1
ATOM 802 O O . THR A 1 104 ? -8.162 -2.828 11.496 1.00 94.81 104 THR A O 1
ATOM 805 N N . LEU A 1 105 ? -6.340 -1.579 11.963 1.00 94.38 105 LEU A N 1
ATOM 806 C CA . LEU A 1 105 ? -5.394 -2.369 11.169 1.00 94.38 105 LEU A CA 1
ATOM 807 C C . LEU A 1 105 ? -5.144 -3.715 11.858 1.00 94.38 105 LEU A C 1
ATOM 809 O O . LEU A 1 105 ? -4.602 -3.756 12.963 1.00 94.38 105 LEU A O 1
ATOM 813 N N . THR A 1 106 ? -5.550 -4.812 11.227 1.00 96.06 106 THR A N 1
ATOM 814 C CA . THR A 1 106 ? -5.513 -6.156 11.819 1.00 96.06 106 THR A CA 1
ATOM 815 C C . THR A 1 106 ? -4.321 -6.969 11.356 1.00 96.06 106 THR A C 1
ATOM 817 O O . THR A 1 106 ? -3.761 -7.693 12.167 1.00 96.06 106 THR A O 1
ATOM 820 N N . SER A 1 107 ? -3.910 -6.846 10.099 1.00 96.31 107 SER A N 1
ATOM 821 C CA . SER A 1 107 ? -2.701 -7.481 9.580 1.00 96.31 107 SER A CA 1
ATOM 822 C C . SER A 1 107 ? -2.207 -6.764 8.332 1.00 96.31 107 SER A C 1
ATOM 824 O O . SER A 1 107 ? -2.921 -5.957 7.728 1.00 96.31 107 SER A O 1
ATOM 826 N N . VAL A 1 108 ? -0.967 -7.046 7.951 1.00 95.56 108 VAL A N 1
ATOM 827 C CA . VAL A 1 108 ? -0.415 -6.613 6.669 1.00 95.56 108 VAL A CA 1
ATOM 828 C C . VAL A 1 108 ? 0.241 -7.787 5.967 1.00 95.56 108 VAL A C 1
ATOM 830 O O . VAL A 1 108 ? 0.988 -8.540 6.581 1.00 95.56 108 VAL A O 1
ATOM 833 N N . GLU A 1 109 ? -0.028 -7.951 4.683 1.00 96.62 109 GLU A N 1
ATOM 834 C CA . GLU A 1 109 ? 0.625 -8.951 3.845 1.00 96.62 109 GLU A CA 1
ATOM 835 C C . GLU A 1 109 ? 1.580 -8.256 2.877 1.00 96.62 109 GLU A C 1
ATOM 837 O O . GLU A 1 109 ? 1.216 -7.276 2.225 1.00 96.62 109 GLU A O 1
ATOM 842 N N . LEU A 1 110 ? 2.818 -8.744 2.827 1.00 94.62 110 LEU A N 1
ATOM 843 C CA . LEU A 1 110 ? 3.898 -8.166 2.034 1.00 94.62 110 LEU A CA 1
ATOM 844 C C . LEU A 1 110 ? 4.061 -8.952 0.733 1.00 94.62 110 LEU A C 1
ATOM 846 O O . LEU A 1 110 ? 4.073 -10.182 0.756 1.00 94.62 110 LEU A O 1
ATOM 850 N N . PHE A 1 111 ? 4.258 -8.259 -0.385 1.00 92.69 111 PHE A N 1
ATOM 851 C CA . PHE A 1 111 ? 4.363 -8.867 -1.710 1.00 92.69 111 PHE A CA 1
ATOM 852 C C . PHE A 1 111 ? 5.641 -8.453 -2.439 1.00 92.69 111 PHE A C 1
ATOM 854 O O . PHE A 1 111 ? 6.108 -7.320 -2.313 1.00 92.69 111 PHE A O 1
ATOM 861 N N . THR A 1 112 ? 6.179 -9.380 -3.231 1.00 90.38 112 THR A N 1
ATOM 862 C CA . THR A 1 112 ? 7.347 -9.200 -4.107 1.00 90.38 112 THR A CA 1
ATOM 863 C C . THR A 1 112 ? 7.053 -9.690 -5.527 1.00 90.38 112 THR A C 1
ATOM 865 O O . THR A 1 112 ? 6.019 -10.323 -5.768 1.00 90.38 112 THR A O 1
ATOM 868 N N . LEU A 1 113 ? 7.982 -9.439 -6.451 1.00 86.88 113 LEU A N 1
ATOM 869 C CA . LEU A 1 113 ? 7.983 -10.051 -7.777 1.00 86.88 113 LEU A CA 1
ATOM 870 C C . LEU A 1 113 ? 8.636 -11.447 -7.727 1.00 86.88 113 LEU A C 1
ATOM 872 O O . LEU A 1 113 ? 9.598 -11.641 -6.981 1.00 86.88 113 LEU A O 1
ATOM 876 N N . PRO A 1 114 ? 8.166 -12.429 -8.521 1.00 85.88 114 PRO A N 1
ATOM 877 C CA . PRO A 1 114 ? 8.683 -13.799 -8.486 1.00 85.88 114 PRO A CA 1
ATOM 878 C C . PRO A 1 114 ? 10.174 -13.917 -8.823 1.00 85.88 114 PRO A C 1
ATOM 880 O O . PRO A 1 114 ? 10.825 -14.871 -8.403 1.00 85.88 114 PRO A O 1
ATOM 883 N N . ASP A 1 115 ? 10.692 -12.980 -9.613 1.00 84.38 115 ASP A N 1
ATOM 884 C CA . ASP A 1 115 ? 12.053 -12.958 -10.141 1.00 84.38 115 ASP A CA 1
ATOM 885 C C . ASP A 1 115 ? 12.997 -12.025 -9.360 1.00 84.38 115 ASP A C 1
ATOM 887 O O . ASP A 1 115 ? 14.159 -11.878 -9.735 1.00 84.38 115 ASP A O 1
ATOM 891 N N . ASP A 1 116 ? 12.527 -11.406 -8.271 1.00 83.50 116 ASP A N 1
ATOM 892 C CA . ASP A 1 116 ? 13.371 -10.581 -7.409 1.00 83.50 116 ASP A CA 1
ATOM 893 C C . ASP A 1 116 ? 14.154 -11.453 -6.414 1.00 83.50 116 ASP A C 1
ATOM 895 O O . ASP A 1 116 ? 13.644 -11.877 -5.371 1.00 83.50 116 ASP A O 1
ATOM 899 N N . GLU A 1 117 ? 15.433 -11.689 -6.721 1.00 84.06 117 GLU A N 1
ATOM 900 C CA . GLU A 1 117 ? 16.361 -12.448 -5.871 1.00 84.06 117 GLU A CA 1
ATOM 901 C C . GLU A 1 117 ? 16.520 -11.842 -4.467 1.00 84.06 117 GLU A C 1
ATOM 903 O O . GLU A 1 117 ? 16.766 -12.564 -3.496 1.00 84.06 117 GLU A O 1
ATOM 908 N N . HIS A 1 118 ? 16.341 -10.525 -4.339 1.00 85.62 118 HIS A N 1
ATOM 909 C CA . HIS A 1 118 ? 16.438 -9.803 -3.076 1.00 85.62 118 HIS A CA 1
ATOM 910 C C . HIS A 1 118 ? 15.111 -9.745 -2.317 1.00 85.62 118 HIS A C 1
ATOM 912 O O . HIS A 1 118 ? 15.086 -9.241 -1.193 1.00 85.62 118 HIS A O 1
ATOM 918 N N . ARG A 1 119 ? 14.021 -10.269 -2.897 1.00 87.06 119 ARG A N 1
ATOM 919 C CA . ARG A 1 119 ? 12.684 -10.311 -2.288 1.00 87.06 119 ARG A CA 1
ATOM 920 C C . ARG A 1 119 ? 12.242 -8.939 -1.770 1.00 87.06 119 ARG A C 1
ATOM 922 O O . ARG A 1 119 ? 11.705 -8.831 -0.664 1.00 87.06 119 ARG A O 1
ATOM 929 N N . 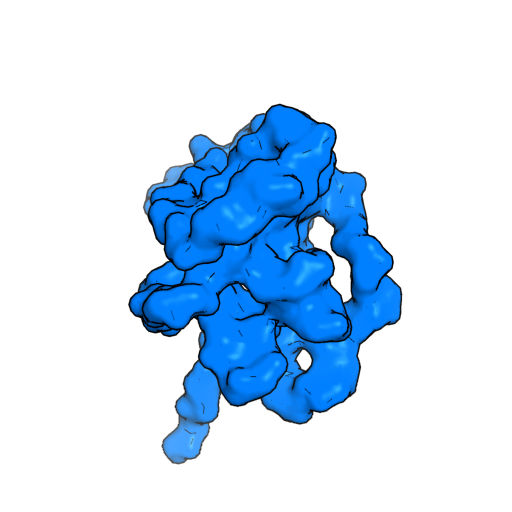ARG A 1 120 ? 12.505 -7.876 -2.534 1.00 87.31 120 ARG A N 1
ATOM 930 C CA . ARG A 1 120 ? 12.158 -6.509 -2.139 1.00 87.31 120 ARG A CA 1
ATOM 931 C C . ARG A 1 120 ? 10.639 -6.359 -2.208 1.00 87.31 120 ARG A C 1
ATOM 933 O O . ARG A 1 120 ? 9.965 -6.971 -3.040 1.00 87.31 120 ARG A O 1
ATOM 940 N N . VAL A 1 121 ? 10.083 -5.581 -1.285 1.00 89.38 121 VAL A N 1
ATOM 941 C CA . VAL A 1 121 ? 8.633 -5.371 -1.226 1.00 89.38 121 VAL A CA 1
ATOM 942 C C . VAL A 1 121 ? 8.229 -4.406 -2.330 1.00 89.38 121 VAL A C 1
ATOM 944 O O . VAL A 1 121 ? 8.760 -3.304 -2.402 1.00 89.38 121 VAL A O 1
ATOM 947 N N . VAL A 1 122 ? 7.272 -4.810 -3.158 1.00 87.69 122 VAL A N 1
ATOM 948 C CA . VAL A 1 122 ? 6.678 -3.978 -4.223 1.00 87.69 122 VAL A CA 1
ATOM 949 C C . VAL A 1 122 ? 5.214 -3.650 -3.941 1.00 87.69 122 VAL A C 1
ATOM 951 O O . VAL A 1 122 ? 4.633 -2.775 -4.571 1.00 87.69 122 VAL A O 1
ATOM 954 N N . GLY A 1 123 ? 4.599 -4.333 -2.975 1.00 90.56 123 GLY A N 1
ATOM 955 C CA . GLY A 1 123 ? 3.216 -4.098 -2.592 1.00 90.56 123 GLY A CA 1
ATOM 956 C C . GLY A 1 123 ? 2.927 -4.575 -1.181 1.00 90.56 123 GLY A C 1
ATOM 957 O O . GLY A 1 123 ? 3.521 -5.539 -0.696 1.00 90.56 123 GLY A O 1
ATOM 958 N N . VAL A 1 124 ? 2.000 -3.891 -0.525 1.00 92.69 124 VAL A N 1
ATOM 959 C CA . VAL A 1 124 ? 1.487 -4.266 0.788 1.00 92.69 124 VAL A CA 1
ATOM 960 C C . VAL A 1 124 ? -0.030 -4.233 0.746 1.00 92.69 124 VAL A C 1
ATOM 962 O O . VAL A 1 124 ? -0.617 -3.243 0.305 1.00 92.69 124 VAL A O 1
ATOM 965 N N . LYS A 1 125 ? -0.649 -5.313 1.226 1.00 94.88 125 LYS A N 1
ATOM 966 C CA . LYS A 1 125 ? -2.086 -5.392 1.487 1.00 94.88 125 LYS A CA 1
ATOM 967 C C . LYS A 1 125 ? -2.330 -5.193 2.973 1.00 94.88 125 LYS A C 1
ATOM 969 O O . LYS A 1 125 ? -1.885 -5.993 3.791 1.00 94.88 125 LYS A O 1
ATOM 974 N N . HIS A 1 126 ? -3.065 -4.155 3.324 1.00 94.44 126 HIS A N 1
ATOM 975 C CA . HIS A 1 126 ? -3.466 -3.826 4.682 1.00 94.44 126 HIS A CA 1
ATOM 976 C C . HIS A 1 126 ? -4.867 -4.360 4.944 1.00 94.44 126 HIS A C 1
ATOM 978 O O . HIS A 1 126 ? -5.833 -3.943 4.307 1.00 94.44 126 HIS A O 1
ATOM 984 N N . GLN A 1 127 ? -4.990 -5.277 5.897 1.00 95.94 127 GLN A N 1
ATOM 985 C CA . GLN A 1 127 ? -6.279 -5.771 6.367 1.00 95.94 127 GLN A CA 1
ATOM 986 C C . GLN A 1 127 ? -6.765 -4.922 7.531 1.00 95.94 127 GLN A C 1
ATOM 988 O O . GLN A 1 127 ? -6.006 -4.583 8.441 1.00 95.94 127 GLN A O 1
ATOM 993 N N . THR A 1 128 ? -8.050 -4.594 7.514 1.00 94.44 128 THR A N 1
ATOM 994 C CA . THR A 1 128 ? -8.700 -3.818 8.564 1.00 94.44 128 THR A CA 1
ATOM 995 C C . THR A 1 128 ? -9.982 -4.500 9.026 1.00 94.44 128 THR A C 1
ATOM 997 O O . THR A 1 128 ? -10.484 -5.429 8.394 1.00 94.44 128 THR A O 1
ATOM 1000 N N . THR A 1 129 ? -10.576 -4.015 10.113 1.00 94.50 129 THR A N 1
ATOM 1001 C CA . THR A 1 129 ? -11.891 -4.497 10.566 1.00 94.50 129 THR A CA 1
ATOM 1002 C C . THR A 1 129 ? -13.031 -4.233 9.578 1.00 94.50 129 THR A C 1
ATOM 1004 O O . THR A 1 129 ? -14.057 -4.901 9.673 1.00 94.50 129 THR A O 1
ATOM 1007 N N . ASN A 1 130 ? -12.873 -3.277 8.654 1.00 89.75 130 ASN A N 1
ATOM 1008 C CA . ASN A 1 130 ? -13.941 -2.812 7.761 1.00 89.75 130 ASN A CA 1
ATOM 1009 C C . ASN A 1 130 ? -13.633 -3.045 6.272 1.00 89.75 130 ASN A C 1
ATOM 1011 O O . ASN A 1 130 ? -14.303 -2.455 5.431 1.00 89.75 130 ASN A O 1
ATOM 1015 N N . GLY A 1 131 ? -12.639 -3.874 5.947 1.00 90.62 131 GLY A N 1
ATOM 1016 C CA . GLY A 1 131 ? -12.195 -4.106 4.571 1.00 90.62 131 GLY A CA 1
ATOM 1017 C C . GLY A 1 131 ? -10.678 -4.183 4.467 1.00 90.62 131 GLY A C 1
ATOM 1018 O O . GLY A 1 131 ? -9.980 -4.362 5.469 1.00 90.62 131 GLY A O 1
ATOM 1019 N N . CYS A 1 132 ? -10.155 -4.018 3.262 1.00 92.62 132 CYS A N 1
ATOM 1020 C CA . CYS A 1 132 ? -8.723 -3.984 3.007 1.00 92.62 132 CYS A CA 1
ATOM 1021 C C . CYS A 1 132 ? -8.345 -2.839 2.075 1.00 92.62 132 CYS A C 1
ATOM 1023 O O . CYS A 1 132 ? -9.160 -2.339 1.302 1.00 92.62 132 CYS A O 1
ATOM 1025 N N . PHE A 1 133 ? -7.085 -2.437 2.135 1.00 91.69 133 PHE A N 1
ATOM 1026 C CA . PHE A 1 133 ? -6.522 -1.534 1.148 1.00 91.69 133 PHE A CA 1
ATOM 1027 C C . PHE A 1 133 ? -5.122 -1.972 0.756 1.00 91.69 133 PHE A C 1
ATOM 1029 O O . PHE A 1 133 ? -4.492 -2.783 1.428 1.00 91.69 133 PHE A O 1
ATOM 1036 N N . TRP A 1 134 ? -4.654 -1.444 -0.359 1.00 91.00 134 TRP A N 1
ATOM 1037 C CA . TRP A 1 134 ? -3.373 -1.759 -0.947 1.00 91.00 134 TRP A CA 1
ATOM 1038 C C . TRP A 1 134 ? -2.580 -0.490 -1.196 1.00 91.00 134 TRP A C 1
ATOM 1040 O O . TRP A 1 134 ? -3.139 0.542 -1.574 1.00 91.00 134 TRP A O 1
ATOM 1050 N N . VAL A 1 135 ? -1.265 -0.610 -1.045 1.00 88.31 135 VAL A N 1
ATOM 1051 C CA . VAL A 1 135 ? -0.287 0.365 -1.523 1.00 88.31 135 VAL A CA 1
ATOM 1052 C C . VAL A 1 135 ? 0.844 -0.408 -2.192 1.00 88.31 135 VAL A C 1
ATOM 1054 O O . VAL A 1 135 ? 1.415 -1.313 -1.582 1.00 88.31 135 VAL A O 1
ATOM 1057 N N . GLY A 1 136 ? 1.159 -0.083 -3.440 1.00 87.25 136 GLY A N 1
ATOM 1058 C CA . GLY A 1 136 ? 2.189 -0.771 -4.213 1.00 87.25 136 GLY A CA 1
ATOM 1059 C C . GLY A 1 136 ? 2.813 0.110 -5.282 1.00 87.25 136 GLY A C 1
ATOM 1060 O O . GLY A 1 136 ? 2.321 1.195 -5.569 1.00 87.25 136 GLY A O 1
ATOM 1061 N N . THR A 1 137 ? 3.926 -0.347 -5.835 1.00 81.44 137 THR A N 1
ATOM 1062 C CA . THR A 1 137 ? 4.764 0.412 -6.763 1.00 81.44 137 THR A CA 1
ATOM 1063 C C . THR A 1 137 ? 4.707 -0.180 -8.159 1.00 81.44 137 THR A C 1
ATOM 1065 O O . THR A 1 137 ? 4.790 -1.399 -8.318 1.00 81.44 137 THR A O 1
ATOM 1068 N N . GLY A 1 138 ? 4.622 0.692 -9.153 1.00 71.00 138 GLY A N 1
ATOM 1069 C CA . GLY A 1 138 ? 4.574 0.385 -10.571 1.00 71.00 138 GLY A CA 1
ATOM 1070 C C . GLY A 1 138 ? 5.949 0.310 -11.196 1.00 71.00 138 GLY A C 1
ATOM 1071 O O . GLY A 1 138 ? 6.897 0.960 -10.759 1.00 71.00 138 GLY A O 1
ATOM 1072 N N . GLY A 1 139 ? 6.051 -0.521 -12.226 1.00 60.94 139 GLY A N 1
ATOM 1073 C CA . GLY A 1 139 ? 7.251 -0.719 -13.016 1.00 60.94 139 GLY A CA 1
ATOM 1074 C C . GLY A 1 139 ? 6.898 -1.277 -14.387 1.00 60.94 139 GLY A C 1
ATOM 1075 O O . GLY A 1 139 ? 5.727 -1.470 -14.719 1.00 60.94 139 GLY A O 1
ATOM 1076 N N . LYS A 1 140 ? 7.926 -1.546 -15.198 1.00 47.59 140 LYS A N 1
ATOM 1077 C CA . LYS A 1 140 ? 7.756 -1.987 -16.593 1.00 47.59 140 LYS A CA 1
ATOM 1078 C C . LYS A 1 140 ? 6.923 -3.268 -16.726 1.00 47.59 140 LYS A C 1
ATOM 1080 O O . LYS A 1 140 ? 6.285 -3.457 -17.754 1.00 47.59 140 LYS A O 1
ATOM 1085 N N . ASP A 1 141 ? 6.888 -4.060 -15.659 1.00 51.75 141 ASP A N 1
ATOM 1086 C CA . ASP A 1 141 ? 6.087 -5.264 -15.508 1.00 51.75 141 ASP A CA 1
ATOM 1087 C C . ASP A 1 141 ? 5.447 -5.278 -14.089 1.00 51.75 141 ASP A C 1
ATOM 1089 O O . ASP A 1 141 ? 5.669 -6.210 -13.321 1.00 51.75 141 ASP A O 1
ATOM 1093 N N . PHE A 1 142 ? 4.643 -4.234 -13.765 1.00 50.97 142 PHE A N 1
ATOM 1094 C CA . PHE A 1 142 ? 3.661 -4.094 -12.641 1.00 50.97 142 PHE A CA 1
ATOM 1095 C C . PHE A 1 142 ? 4.204 -3.668 -11.234 1.00 50.97 142 PHE A C 1
ATOM 1097 O O . PHE A 1 142 ? 5.383 -3.874 -10.973 1.00 50.97 142 PHE A O 1
ATOM 1104 N N . VAL A 1 143 ? 3.477 -3.070 -10.247 1.00 53.88 143 VAL A N 1
ATOM 1105 C CA . VAL A 1 143 ? 2.042 -2.751 -9.949 1.00 53.88 143 VAL A CA 1
ATOM 1106 C C . VAL A 1 143 ? 1.626 -1.319 -10.365 1.00 53.88 143 VAL A C 1
ATOM 1108 O O . VAL A 1 143 ? 1.930 -0.348 -9.681 1.00 53.88 143 VAL A O 1
ATOM 1111 N N . GLY A 1 144 ? 0.830 -1.197 -11.430 1.00 54.47 144 GLY A N 1
ATOM 1112 C CA . GLY A 1 144 ? 0.491 0.070 -12.100 1.00 54.47 144 GLY A CA 1
ATOM 1113 C C . GLY A 1 144 ? 1.268 0.209 -13.414 1.00 54.47 144 GLY A C 1
ATOM 1114 O O . GLY A 1 144 ? 2.415 -0.227 -13.487 1.00 54.47 144 GLY A O 1
ATOM 1115 N N . ASP A 1 145 ? 0.634 0.737 -14.470 1.00 51.44 145 ASP A N 1
ATOM 1116 C CA . ASP A 1 145 ? 1.331 1.065 -15.726 1.00 51.44 145 ASP A CA 1
ATOM 1117 C C . ASP A 1 145 ? 2.401 2.120 -15.413 1.00 51.44 145 ASP A C 1
ATOM 1119 O O . ASP A 1 145 ? 2.014 3.235 -15.098 1.00 51.44 145 ASP A O 1
ATOM 1123 N N . GLN A 1 146 ? 3.693 1.821 -15.588 1.00 58.28 146 GLN A N 1
ATOM 1124 C CA . GLN A 1 146 ? 4.821 2.766 -15.422 1.00 58.28 146 GLN A CA 1
ATOM 1125 C C . GLN A 1 146 ? 5.280 3.000 -13.968 1.00 58.28 146 GLN A C 1
ATOM 1127 O O . GLN A 1 146 ? 5.000 2.202 -13.083 1.00 58.28 146 GLN A O 1
ATOM 1132 N N . ASP A 1 147 ? 6.092 4.029 -13.749 1.00 63.88 147 ASP A N 1
ATOM 1133 C CA . ASP A 1 147 ? 6.687 4.462 -12.487 1.00 63.88 147 ASP A CA 1
ATOM 1134 C C . ASP A 1 147 ? 5.668 5.198 -11.605 1.00 63.88 147 ASP A C 1
ATOM 1136 O O . ASP A 1 147 ? 5.795 6.391 -11.341 1.00 63.88 147 ASP A O 1
ATOM 1140 N N . ASP A 1 148 ? 4.659 4.471 -11.112 1.00 71.94 148 ASP A N 1
ATOM 1141 C CA . ASP A 1 148 ? 3.567 5.036 -10.303 1.00 71.94 148 ASP A CA 1
ATOM 1142 C C . ASP A 1 148 ? 3.386 4.366 -8.946 1.00 71.94 148 ASP A C 1
ATOM 1144 O O . ASP A 1 148 ? 3.678 3.188 -8.779 1.00 71.94 148 ASP A O 1
ATOM 1148 N N . LEU A 1 149 ? 2.825 5.078 -7.967 1.00 77.12 149 LEU A N 1
ATOM 1149 C CA . LEU A 1 149 ? 2.315 4.437 -6.756 1.00 77.12 149 LEU A CA 1
ATOM 1150 C C . LEU A 1 149 ? 0.857 4.066 -6.999 1.00 77.12 149 LEU A C 1
ATOM 1152 O O . LEU A 1 149 ? -0.002 4.932 -7.152 1.00 77.12 149 LEU A O 1
ATOM 1156 N N . TRP A 1 150 ? 0.555 2.779 -6.999 1.00 82.31 150 TRP A N 1
ATOM 1157 C CA . TRP A 1 150 ? -0.810 2.292 -7.064 1.00 82.31 150 TRP A CA 1
ATOM 1158 C C . TRP A 1 150 ? -1.397 2.129 -5.662 1.00 82.31 150 TRP A C 1
ATOM 1160 O O . TRP A 1 150 ? -0.762 1.581 -4.757 1.00 82.31 150 TRP A O 1
ATOM 1170 N N . VAL A 1 151 ? -2.636 2.580 -5.484 1.00 83.69 151 VAL A N 1
ATOM 1171 C CA . VAL A 1 151 ? -3.383 2.448 -4.233 1.00 83.69 151 VAL A CA 1
ATOM 1172 C C . VAL A 1 151 ? -4.804 1.962 -4.517 1.00 83.69 151 VAL A C 1
ATOM 1174 O O . VAL A 1 151 ? -5.468 2.474 -5.418 1.00 83.69 151 VAL A O 1
ATOM 1177 N N . GLY A 1 152 ? -5.305 1.003 -3.734 1.00 85.62 152 GLY A N 1
ATOM 1178 C CA . GLY A 1 152 ? -6.644 0.421 -3.925 1.00 85.62 152 GLY A CA 1
ATOM 1179 C C . GLY A 1 152 ? -7.396 0.156 -2.622 1.00 85.62 152 GLY A C 1
ATOM 1180 O O . GLY A 1 152 ? -6.762 -0.205 -1.638 1.00 85.62 152 GLY A O 1
ATOM 1181 N N . VAL A 1 153 ? -8.728 0.293 -2.599 1.00 88.75 153 VAL A N 1
ATOM 1182 C CA . VAL A 1 153 ? -9.587 -0.120 -1.459 1.00 88.75 153 VAL A CA 1
ATOM 1183 C C . VAL A 1 153 ? -10.565 -1.190 -1.896 1.00 88.75 153 VAL A C 1
ATOM 1185 O O . VAL A 1 153 ? -11.269 -1.005 -2.888 1.00 88.75 153 VAL A O 1
ATOM 1188 N N . ASP A 1 154 ? -10.618 -2.283 -1.135 1.00 89.62 154 ASP A N 1
ATOM 1189 C CA . ASP A 1 154 ? -11.479 -3.448 -1.372 1.00 89.62 154 ASP A CA 1
ATOM 1190 C C . ASP A 1 154 ? -11.414 -3.978 -2.813 1.00 89.62 154 ASP A C 1
ATOM 1192 O O . ASP A 1 154 ? -12.356 -4.573 -3.340 1.00 89.62 154 ASP A O 1
ATOM 1196 N N . CYS A 1 155 ? -10.265 -3.774 -3.452 1.00 86.81 155 CYS A N 1
ATOM 1197 C CA . CYS A 1 155 ? -9.933 -4.283 -4.765 1.00 86.81 155 CYS A CA 1
ATOM 1198 C C . CYS A 1 155 ? -8.480 -4.751 -4.767 1.00 86.81 155 CYS A C 1
ATOM 1200 O O . CYS A 1 155 ? -7.620 -4.168 -4.105 1.00 86.81 155 CYS A O 1
ATOM 1202 N N . ASP A 1 156 ? -8.215 -5.821 -5.505 1.00 87.75 156 ASP A N 1
ATOM 1203 C CA . ASP A 1 156 ? -6.851 -6.273 -5.735 1.00 87.75 156 ASP A CA 1
ATOM 1204 C C . ASP A 1 156 ? -6.243 -5.516 -6.928 1.00 87.75 156 ASP A C 1
ATOM 1206 O O . ASP A 1 156 ? -6.978 -5.118 -7.844 1.00 87.75 156 ASP A O 1
ATOM 1210 N N . PRO A 1 157 ? -4.914 -5.303 -6.938 1.00 84.06 157 PRO A N 1
ATOM 1211 C CA . PRO A 1 157 ? -4.245 -4.719 -8.090 1.00 84.06 157 PRO A CA 1
ATOM 1212 C C . PRO A 1 157 ? -4.430 -5.607 -9.331 1.00 84.06 157 PRO A C 1
ATOM 1214 O O . PRO A 1 157 ? -4.511 -6.833 -9.199 1.00 84.06 157 PRO A O 1
ATOM 1217 N N . PRO A 1 158 ? -4.442 -5.033 -10.549 1.00 80.06 158 PRO A N 1
ATOM 1218 C CA . PRO A 1 158 ? -4.659 -5.794 -11.784 1.00 80.06 158 PRO A CA 1
ATOM 1219 C C . PRO A 1 158 ? -3.711 -6.988 -11.981 1.00 80.06 158 PRO A C 1
ATOM 1221 O O . PRO A 1 158 ? -4.100 -7.980 -12.590 1.00 80.06 158 PRO A O 1
ATOM 1224 N N . ASN A 1 159 ? -2.491 -6.904 -11.448 1.00 79.81 159 ASN A N 1
ATOM 1225 C CA . ASN A 1 159 ? -1.436 -7.915 -11.546 1.00 79.81 159 ASN A CA 1
ATOM 1226 C C . ASN A 1 159 ? -1.290 -8.775 -10.278 1.00 79.81 159 ASN A C 1
A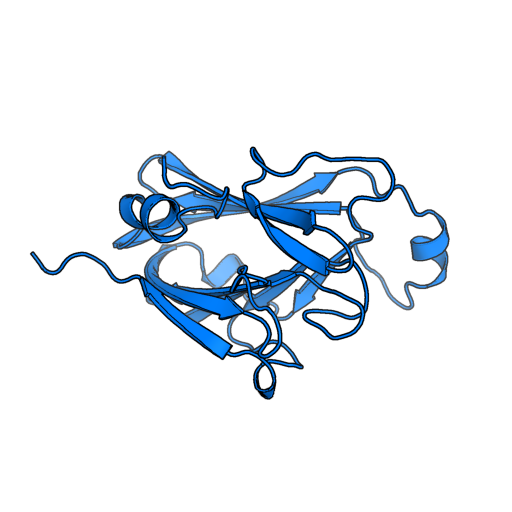TOM 1228 O O . ASN A 1 159 ? -0.243 -9.380 -10.063 1.00 79.81 159 ASN A O 1
ATOM 1232 N N . TYR A 1 160 ? -2.295 -8.815 -9.398 1.00 87.06 160 TYR A N 1
ATOM 1233 C CA . TYR A 1 160 ? -2.216 -9.575 -8.145 1.00 87.06 160 TYR A CA 1
ATOM 1234 C C . TYR A 1 160 ? -1.787 -11.040 -8.349 1.00 87.06 160 TYR A C 1
ATOM 1236 O O . TYR A 1 160 ? -1.042 -11.576 -7.532 1.00 87.06 160 TYR A O 1
ATOM 1244 N N . SER A 1 161 ? -2.195 -11.670 -9.459 1.00 87.06 161 SER A N 1
ATOM 1245 C CA . SER A 1 161 ? -1.813 -13.046 -9.812 1.00 87.06 161 SER A CA 1
ATOM 1246 C C . SER A 1 161 ? -0.315 -13.257 -10.017 1.00 87.06 161 SER A C 1
ATOM 1248 O O . SER A 1 161 ? 0.149 -14.393 -9.935 1.00 87.06 161 SER A O 1
ATOM 1250 N N . ASP A 1 162 ? 0.419 -12.183 -10.291 1.00 85.06 162 ASP A N 1
ATOM 1251 C CA . ASP A 1 162 ? 1.842 -12.219 -10.613 1.00 85.06 162 ASP A CA 1
ATOM 1252 C C . ASP A 1 162 ? 2.703 -11.926 -9.377 1.00 85.06 162 ASP A C 1
ATOM 1254 O O . ASP A 1 162 ? 3.920 -12.072 -9.423 1.00 85.06 162 ASP A O 1
ATOM 1258 N N . LEU A 1 163 ? 2.084 -11.536 -8.257 1.00 88.56 163 LEU A N 1
ATOM 1259 C CA . LEU A 1 163 ? 2.773 -11.220 -7.011 1.00 88.56 163 LEU A CA 1
ATOM 1260 C C . LEU A 1 163 ? 2.977 -12.464 -6.141 1.00 88.56 163 LEU A C 1
ATOM 1262 O O . LEU A 1 163 ? 2.107 -13.325 -6.010 1.00 88.56 163 LEU A O 1
ATOM 1266 N N . VAL A 1 164 ? 4.123 -12.516 -5.463 1.00 92.38 164 VAL A N 1
ATOM 1267 C CA . VAL A 1 164 ? 4.446 -13.567 -4.492 1.00 92.38 164 VAL A CA 1
ATOM 1268 C C . VAL A 1 164 ? 4.385 -12.997 -3.083 1.00 92.38 164 VAL A C 1
ATOM 1270 O O . VAL A 1 164 ? 5.053 -12.011 -2.773 1.00 92.38 164 VAL A O 1
ATOM 1273 N N . SER A 1 165 ? 3.618 -13.647 -2.209 1.00 94.19 165 SER A N 1
ATOM 1274 C CA . SER A 1 165 ? 3.565 -13.292 -0.789 1.00 94.19 165 SER A CA 1
ATOM 1275 C C . SER A 1 165 ? 4.902 -13.594 -0.101 1.00 94.19 165 SER A C 1
ATOM 1277 O O . SER A 1 165 ? 5.465 -14.689 -0.211 1.00 94.19 165 SER A O 1
ATOM 1279 N N . LEU A 1 166 ? 5.425 -12.609 0.623 1.00 92.81 166 LEU A N 1
ATOM 1280 C CA . LEU A 1 166 ? 6.586 -12.741 1.499 1.00 92.81 166 LEU A CA 1
ATOM 1281 C C . LEU A 1 166 ? 6.200 -13.174 2.916 1.00 92.81 166 LEU A C 1
ATOM 1283 O O . LEU A 1 166 ? 7.072 -13.598 3.676 1.00 92.81 166 LEU A O 1
ATOM 1287 N N . GLY A 1 167 ? 4.914 -13.086 3.254 1.00 93.19 167 GLY A N 1
ATOM 1288 C CA . GLY A 1 167 ? 4.380 -13.385 4.572 1.00 93.19 167 GLY A CA 1
ATOM 1289 C C . GLY A 1 167 ? 3.433 -12.304 5.080 1.00 93.19 167 GLY A C 1
ATOM 1290 O O . GLY A 1 167 ? 3.321 -11.212 4.516 1.00 93.19 167 GLY A O 1
ATOM 1291 N N . VAL A 1 168 ? 2.764 -12.637 6.181 1.00 95.44 168 VAL A N 1
ATOM 1292 C CA . VAL A 1 168 ? 1.807 -11.771 6.870 1.00 95.44 168 VAL A CA 1
ATOM 1293 C C . VAL A 1 168 ? 2.414 -11.322 8.195 1.00 95.44 168 VAL A C 1
ATOM 1295 O O . VAL A 1 168 ? 2.923 -12.144 8.959 1.00 95.44 168 VAL A O 1
ATOM 1298 N N . VAL A 1 169 ? 2.354 -10.023 8.473 1.00 93.25 169 VAL A N 1
ATOM 1299 C CA . VAL A 1 169 ? 2.656 -9.450 9.783 1.00 93.25 169 VAL A CA 1
ATOM 1300 C C . VAL A 1 169 ? 1.343 -9.272 10.538 1.00 93.25 169 VAL A C 1
ATOM 1302 O O . VAL A 1 169 ? 0.440 -8.556 10.098 1.00 93.25 169 VAL A O 1
ATOM 1305 N N . GLU A 1 170 ? 1.247 -9.933 11.686 1.00 91.38 170 GLU A N 1
ATOM 1306 C CA . GLU A 1 170 ? 0.069 -9.948 12.552 1.00 91.38 170 GLU A CA 1
ATOM 1307 C C . GLU A 1 170 ? 0.426 -9.428 13.957 1.00 91.38 170 GLU A C 1
ATOM 1309 O O . GLU A 1 170 ? 1.608 -9.389 14.321 1.00 91.38 170 GLU A O 1
ATOM 1314 N N . PRO A 1 171 ? -0.561 -9.002 14.767 1.00 82.75 171 PRO A N 1
ATOM 1315 C CA . PRO A 1 171 ? -0.330 -8.605 16.145 1.00 82.75 171 PRO A CA 1
ATOM 1316 C C . PRO A 1 171 ? 0.259 -9.779 16.927 1.00 82.75 171 PRO A C 1
ATOM 1318 O O . PRO A 1 171 ? -0.200 -10.914 16.793 1.00 82.75 171 PRO A O 1
ATOM 1321 N N . GLU A 1 172 ? 1.239 -9.513 17.790 1.00 75.00 172 GLU A N 1
ATOM 1322 C CA . GLU A 1 172 ? 1.715 -10.534 18.722 1.00 75.00 172 GLU A CA 1
ATOM 1323 C C . GLU A 1 172 ? 0.540 -11.004 19.591 1.00 75.00 172 GLU A C 1
ATOM 1325 O O . GLU A 1 172 ? -0.081 -10.209 20.306 1.00 75.00 172 GLU A O 1
ATOM 1330 N N . VAL A 1 173 ? 0.217 -12.298 19.508 1.00 58.56 173 VAL A N 1
ATOM 1331 C CA . VAL A 1 173 ? -0.791 -12.923 20.368 1.00 58.56 173 VAL A CA 1
ATOM 1332 C C . VAL A 1 173 ? -0.281 -12.821 21.805 1.00 58.56 173 VAL A C 1
ATOM 1334 O O . VAL A 1 173 ? 0.727 -13.437 22.152 1.00 58.56 173 VAL A O 1
ATOM 1337 N N . ARG A 1 174 ? -0.949 -11.999 22.616 1.00 47.44 174 ARG A N 1
ATOM 1338 C CA . ARG A 1 174 ? -0.700 -11.896 24.058 1.00 47.44 174 ARG A CA 1
ATOM 1339 C C . ARG A 1 174 ? -1.377 -13.021 24.823 1.00 47.44 174 ARG A C 1
ATOM 1341 O O . ARG A 1 174 ? -2.538 -13.339 24.484 1.00 47.44 174 ARG A O 1
#

pLDDT: mean 76.07, std 15.86, range [28.67, 96.62]

Foldseek 3Di:
DDDPPADPVLVLCQVQAQFFFADKDWDFDDAPDPCVVVVDPDPDDFGQTWIWTATPVRD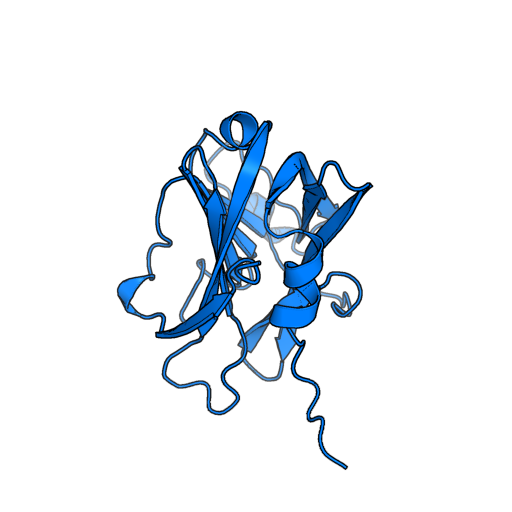IFTWHWEDDDQDIFIDTPVPHPDDPCQDTGEAEEDDCPVVSHRWGFFKKWFKDAPPPPVRGTFKIWTDTPRFIKMWGAQHVQDDDPHGYIYIYTNDDGPCNVRIDIPDMRGHDDD

Sequence (174 aa):
MLSDGMTDWTEIYRPVLGKEIVGLVWMPITADTPQLASELQMASYSFSGAAFVRFASQDAINLSWQQVEDRFVLATAQDAAWVAHSLDRIQAAGDLWIGLIGSTLTSVELFTLPDDEHRRVVGVKHQTTNGCFWVGTGGKDFVGDQDDLWVGVDCDPPNYSDLVSLGVVEPEVR

Radius of gyration: 15.67 Å; chains: 1; bounding box: 43×32×46 Å